Protein AF-I6C8I4-F1 (afdb_monomer_lite)

Sequence (78 aa):
MCHFTDQQKSAAYDFTHELLTTLEVDDPAMVAKQMELVLEGCLSRMLVNRSQADVDTAHRLAEDILRFARCRQGGALT

pLDDT: mean 83.22, std 12.63, range [42.84, 95.12]

Radius of gyration: 13.7 Å; chains: 1; bounding box: 26×14×44 Å

Foldseek 3Di:
DCVVLVVVLVVQLVVQLVVCVVVVFDPSNVLSVQLSVLVVQLVVCCVPPVDVVSVVVSVVSNVVSSVVRVCVVVVVPD

Secondary structure (DSSP, 8-state):
--HHHHHHHHHHHHHHHHHHHHTT-SSHHHHHHHHHHHHHHHHHHHHHH--HHHHHHHHHHHHHHHHHHHHHHTTTT-

Structure (mmCIF, N/CA/C/O backbone):
data_AF-I6C8I4-F1
#
_entry.id   AF-I6C8I4-F1
#
loop_
_atom_site.group_PDB
_atom_site.id
_atom_site.type_symbol
_atom_site.label_atom_id
_atom_site.label_alt_id
_atom_site.label_comp_id
_atom_site.label_asym_id
_atom_site.label_entity_id
_atom_site.label_seq_id
_atom_site.pdbx_PDB_ins_code
_atom_site.Cartn_x
_atom_site.Cartn_y
_atom_site.Cartn_z
_atom_site.occupancy
_atom_site.B_iso_or_equiv
_atom_site.auth_seq_id
_atom_site.auth_comp_id
_atom_site.auth_asym_id
_atom_site.auth_atom_id
_atom_site.pdbx_PDB_model_num
ATOM 1 N N . MET A 1 1 ? -5.611 6.721 -23.015 1.00 42.84 1 MET A N 1
ATOM 2 C CA . MET A 1 1 ? -4.989 5.485 -22.494 1.00 42.84 1 MET A CA 1
ATOM 3 C C . MET A 1 1 ? -4.775 5.595 -20.974 1.00 42.84 1 MET A C 1
ATOM 5 O O . MET A 1 1 ? -3.683 5.323 -20.512 1.00 42.84 1 MET A O 1
ATOM 9 N N . CYS A 1 2 ? -5.798 6.003 -20.198 1.00 51.38 2 CYS A N 1
ATOM 10 C CA . CYS A 1 2 ? -5.679 6.200 -18.732 1.00 51.38 2 CYS A CA 1
ATOM 11 C C . CYS A 1 2 ? -6.790 5.507 -17.911 1.00 51.38 2 CYS A C 1
ATOM 13 O O . CYS A 1 2 ? -6.656 5.358 -16.706 1.00 51.38 2 CYS A O 1
ATOM 15 N N . HIS A 1 3 ? -7.861 5.030 -18.558 1.00 55.53 3 HIS A N 1
ATOM 16 C CA . HIS A 1 3 ? -9.059 4.521 -17.873 1.00 55.53 3 HIS A CA 1
ATOM 17 C C . HIS A 1 3 ? -8.829 3.230 -17.067 1.00 55.53 3 HIS A C 1
ATOM 19 O O . HIS A 1 3 ? -9.472 3.018 -16.046 1.00 55.53 3 HIS A O 1
ATOM 25 N N . PHE A 1 4 ? -7.913 2.366 -17.516 1.00 58.44 4 PHE A N 1
ATOM 26 C CA . PHE A 1 4 ? -7.661 1.083 -16.853 1.00 58.44 4 PHE A CA 1
ATOM 27 C C . PHE A 1 4 ? -6.916 1.257 -15.525 1.00 58.44 4 PHE A C 1
ATOM 29 O O . PHE A 1 4 ? -7.239 0.600 -14.542 1.00 58.44 4 PHE A O 1
ATOM 36 N N . THR A 1 5 ? -5.959 2.184 -15.478 1.00 65.38 5 THR A N 1
ATOM 37 C CA . THR A 1 5 ? -5.192 2.500 -14.269 1.00 65.38 5 THR A CA 1
ATOM 38 C C . THR A 1 5 ? -6.062 3.108 -13.178 1.00 65.38 5 THR A C 1
ATOM 40 O O . THR A 1 5 ? -5.931 2.700 -12.032 1.00 65.38 5 THR A O 1
ATOM 43 N N . ASP A 1 6 ? -6.978 4.021 -13.508 1.00 72.50 6 ASP A N 1
ATOM 44 C CA . ASP A 1 6 ? -7.846 4.642 -12.496 1.00 72.50 6 ASP A CA 1
ATOM 45 C C . ASP A 1 6 ? -8.851 3.641 -11.913 1.00 72.50 6 ASP A C 1
ATOM 47 O O . ASP A 1 6 ? -9.073 3.611 -10.703 1.00 72.50 6 ASP A O 1
ATOM 51 N N . GLN A 1 7 ? -9.395 2.747 -12.746 1.00 78.12 7 GLN A N 1
ATOM 52 C CA . GLN A 1 7 ? -10.290 1.693 -12.272 1.00 78.12 7 GLN A CA 1
ATOM 53 C C . GLN A 1 7 ? -9.556 0.642 -11.428 1.00 78.12 7 GLN A C 1
ATOM 55 O O . GLN A 1 7 ? -10.082 0.208 -10.405 1.00 78.12 7 GLN A O 1
ATOM 60 N N . GLN A 1 8 ? -8.332 0.257 -11.814 1.00 76.69 8 GLN A N 1
ATOM 61 C CA . GLN A 1 8 ? -7.504 -0.631 -10.995 1.00 76.69 8 GLN A CA 1
ATOM 62 C C . GLN A 1 8 ? -7.142 -0.001 -9.648 1.00 76.69 8 GLN A C 1
ATOM 64 O O . GLN A 1 8 ? -7.170 -0.699 -8.639 1.00 76.69 8 GLN A O 1
ATOM 69 N N . LYS A 1 9 ? -6.838 1.301 -9.620 1.00 80.50 9 LYS A N 1
ATOM 70 C CA . LYS A 1 9 ? -6.535 2.034 -8.384 1.00 80.50 9 LYS A CA 1
ATOM 71 C C . LYS A 1 9 ? -7.738 2.088 -7.450 1.00 80.50 9 LYS A C 1
ATOM 73 O O . LYS A 1 9 ? -7.609 1.667 -6.308 1.00 80.50 9 LYS A O 1
ATOM 78 N N . SER A 1 10 ? -8.908 2.495 -7.953 1.00 84.62 10 SER A N 1
ATOM 79 C CA . SER A 1 10 ? -10.135 2.547 -7.146 1.00 84.62 10 SER A CA 1
ATOM 80 C C . SER A 1 10 ? -10.487 1.175 -6.576 1.00 84.62 10 SER A C 1
ATOM 82 O O . SER A 1 10 ? -10.703 1.050 -5.379 1.00 84.62 10 SER A O 1
ATOM 84 N N . ALA A 1 11 ? -10.462 0.123 -7.403 1.00 86.44 11 ALA A N 1
ATOM 85 C CA . ALA A 1 11 ? -10.765 -1.229 -6.941 1.00 86.44 11 ALA A CA 1
ATOM 86 C C . ALA A 1 11 ? -9.748 -1.736 -5.901 1.00 86.44 11 ALA A C 1
ATOM 88 O O . ALA A 1 11 ? -10.129 -2.383 -4.926 1.00 86.44 11 ALA A O 1
ATOM 89 N N . ALA A 1 12 ? -8.459 -1.432 -6.090 1.00 85.81 12 ALA A N 1
ATOM 90 C CA . ALA A 1 12 ? -7.418 -1.777 -5.127 1.00 85.81 12 ALA A CA 1
ATOM 91 C C . ALA A 1 12 ? -7.587 -1.010 -3.809 1.00 85.81 12 ALA A C 1
ATOM 93 O O . ALA A 1 12 ? -7.420 -1.604 -2.744 1.00 85.81 12 ALA A O 1
ATOM 94 N N . TYR A 1 13 ? -7.943 0.276 -3.871 1.00 90.88 13 TYR A N 1
ATOM 95 C CA . TYR A 1 13 ? -8.236 1.090 -2.698 1.00 90.88 13 TYR A CA 1
ATOM 96 C C . TYR A 1 13 ? -9.434 0.534 -1.929 1.00 90.88 13 TYR A C 1
ATOM 98 O O . TYR A 1 13 ? -9.299 0.267 -0.739 1.00 90.88 13 TYR A O 1
ATOM 106 N N . ASP A 1 14 ? -10.564 0.299 -2.602 1.00 91.38 14 ASP A N 1
ATOM 107 C CA . ASP A 1 14 ? -11.806 -0.153 -1.968 1.00 91.38 14 ASP A CA 1
ATOM 108 C C . ASP A 1 14 ? -11.608 -1.498 -1.257 1.00 91.38 14 ASP A C 1
ATOM 110 O O . ASP A 1 14 ? -11.919 -1.632 -0.072 1.00 91.38 14 ASP A O 1
ATOM 114 N N . PHE A 1 15 ? -10.985 -2.463 -1.944 1.00 90.56 15 PHE A N 1
ATOM 115 C CA . PHE A 1 15 ? -10.644 -3.762 -1.361 1.00 90.56 15 PHE A CA 1
ATOM 116 C C . PHE A 1 15 ? -9.707 -3.623 -0.153 1.00 90.56 15 PHE A C 1
ATOM 118 O O . PHE A 1 15 ? -9.921 -4.236 0.894 1.00 90.56 15 PHE A O 1
ATOM 125 N N . THR A 1 16 ? -8.659 -2.806 -0.284 1.00 90.25 16 THR A N 1
ATOM 126 C CA . THR A 1 16 ? -7.677 -2.609 0.789 1.00 90.25 16 THR A CA 1
ATOM 127 C C . THR A 1 16 ? -8.320 -1.925 1.992 1.00 90.25 16 THR A C 1
ATOM 129 O O . THR A 1 16 ? -8.080 -2.328 3.124 1.00 90.25 16 THR A O 1
ATOM 132 N N . HIS A 1 17 ? -9.173 -0.929 1.768 1.00 93.75 17 HIS A N 1
ATOM 133 C CA . HIS A 1 17 ? -9.893 -0.224 2.818 1.00 93.75 17 HIS A CA 1
ATOM 134 C C . HIS A 1 17 ? -10.842 -1.152 3.585 1.00 93.75 17 HIS A C 1
ATOM 136 O O . HIS A 1 17 ? -10.863 -1.131 4.817 1.00 93.75 17 HIS A O 1
ATOM 142 N N . GLU A 1 18 ? -11.604 -1.988 2.878 1.00 93.38 18 GLU A N 1
ATOM 143 C CA . GLU A 1 18 ? -12.500 -2.977 3.487 1.00 93.38 18 GLU A CA 1
ATOM 144 C C . GLU A 1 18 ? -11.721 -3.996 4.333 1.00 93.38 18 GLU A C 1
ATOM 146 O O . GLU A 1 18 ? -12.080 -4.269 5.484 1.00 93.38 18 GLU A O 1
ATOM 151 N N . LEU A 1 19 ? -10.601 -4.497 3.805 1.00 91.31 19 LEU A N 1
ATOM 152 C CA . LEU A 1 19 ? -9.727 -5.418 4.526 1.00 91.31 19 LEU A CA 1
ATOM 153 C C . LEU A 1 19 ? -9.142 -4.774 5.790 1.00 91.31 19 LEU A C 1
ATOM 155 O O . LEU A 1 19 ? -9.192 -5.369 6.862 1.00 91.31 19 LEU A O 1
ATOM 159 N N . LEU A 1 20 ? -8.611 -3.555 5.685 1.00 91.44 20 LEU A N 1
ATOM 160 C CA . LEU A 1 20 ?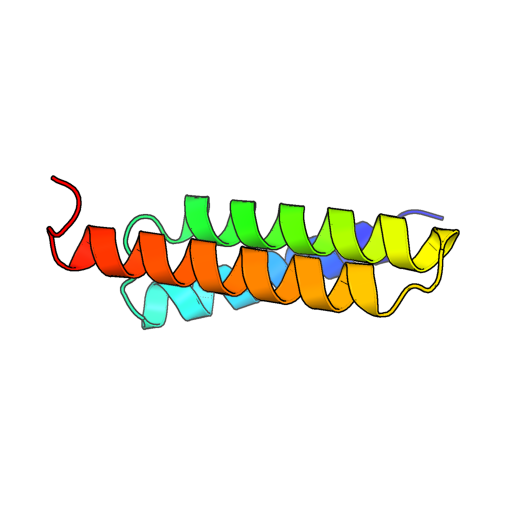 -8.035 -2.825 6.817 1.00 91.44 20 LEU A CA 1
ATOM 161 C C . LEU A 1 20 ? -9.080 -2.504 7.886 1.00 91.44 20 LEU A C 1
ATOM 163 O O . LEU A 1 20 ? -8.783 -2.620 9.072 1.00 91.44 20 LEU A O 1
ATOM 167 N N . THR A 1 21 ? -10.301 -2.167 7.467 1.00 90.69 21 THR A N 1
ATOM 168 C CA . THR A 1 21 ? -11.445 -1.964 8.366 1.00 90.69 21 THR A CA 1
ATOM 169 C C . THR A 1 21 ? -11.778 -3.252 9.121 1.00 90.69 21 THR A C 1
ATOM 171 O O . THR A 1 21 ? -11.967 -3.224 10.332 1.00 90.69 21 THR A O 1
ATOM 174 N N . THR A 1 22 ? -11.783 -4.395 8.429 1.00 90.38 22 THR A N 1
ATOM 175 C CA . THR A 1 22 ? -12.031 -5.720 9.031 1.00 90.38 22 THR A CA 1
ATOM 176 C C . THR A 1 22 ? -10.928 -6.129 10.009 1.00 90.38 22 THR A C 1
ATOM 178 O O . THR A 1 22 ? -11.193 -6.786 11.010 1.00 90.38 22 THR A O 1
ATOM 181 N N . LEU A 1 23 ? -9.686 -5.728 9.734 1.00 87.25 23 LEU A N 1
ATOM 182 C CA . LEU A 1 23 ? -8.532 -5.925 10.615 1.00 87.25 23 LEU A CA 1
ATOM 183 C C . LEU A 1 23 ? -8.442 -4.867 11.733 1.00 87.25 23 LEU A C 1
ATOM 185 O O . LEU A 1 23 ? -7.451 -4.832 12.465 1.00 87.25 23 LEU A O 1
ATOM 189 N N . GLU A 1 24 ? -9.454 -3.998 11.832 1.00 87.31 24 GLU A N 1
ATOM 190 C CA . GLU A 1 24 ? -9.583 -2.899 12.793 1.00 87.31 24 GLU A CA 1
ATOM 191 C C . GLU A 1 24 ? -8.402 -1.916 12.781 1.00 87.31 24 GLU A C 1
ATOM 193 O O . GLU A 1 24 ? -8.169 -1.217 13.7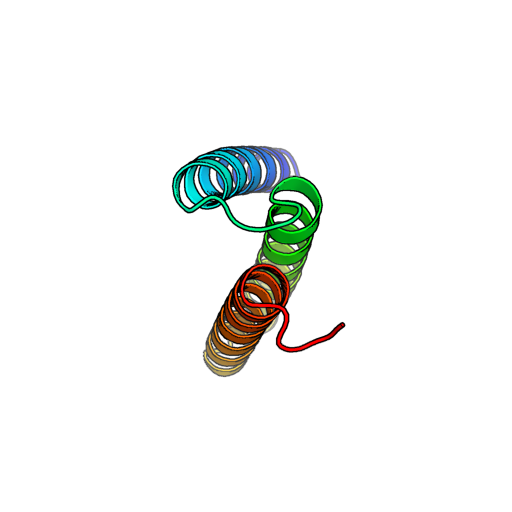68 1.00 87.31 24 GLU A O 1
ATOM 198 N N . VAL A 1 25 ? -7.639 -1.872 11.679 1.00 87.12 25 VAL A N 1
ATOM 199 C CA . VAL A 1 25 ? -6.415 -1.072 11.546 1.00 87.12 25 VAL A CA 1
ATOM 200 C C . VAL A 1 25 ? -6.709 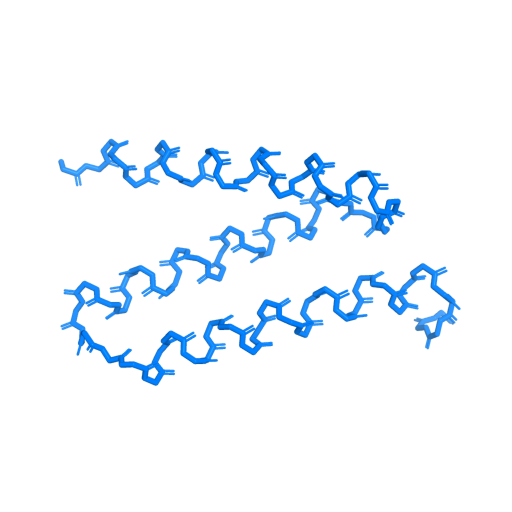0.394 11.826 1.00 87.12 25 VAL A C 1
ATOM 202 O O . VAL A 1 25 ? -7.704 0.940 11.360 1.00 87.12 25 VAL A O 1
ATOM 205 N N . ASP A 1 26 ? -5.818 1.040 12.573 1.00 83.31 26 ASP A N 1
ATOM 206 C CA . ASP A 1 26 ? -5.972 2.445 12.907 1.00 83.31 26 ASP A CA 1
ATOM 207 C C . ASP A 1 26 ? -5.796 3.334 11.662 1.00 83.31 26 ASP A C 1
ATOM 209 O O . ASP A 1 26 ? -4.791 3.236 10.957 1.00 83.31 26 ASP A O 1
ATOM 213 N N . ASP A 1 27 ? -6.764 4.224 11.427 1.00 87.06 27 ASP A N 1
ATOM 214 C CA . ASP A 1 27 ? -6.941 5.034 10.209 1.00 87.06 27 ASP A CA 1
ATOM 215 C C . ASP A 1 27 ? -6.806 4.217 8.902 1.00 87.06 27 ASP A C 1
ATOM 217 O O . ASP A 1 27 ? -5.843 4.369 8.136 1.00 87.06 27 ASP A O 1
ATOM 221 N N . PRO A 1 28 ? -7.783 3.337 8.613 1.00 88.88 28 PRO A N 1
ATOM 222 C CA . PRO A 1 28 ? -7.740 2.465 7.442 1.00 88.88 28 PRO A CA 1
ATOM 223 C C . PRO A 1 28 ? -7.786 3.262 6.129 1.00 88.88 28 PRO A C 1
ATOM 225 O O . PRO A 1 28 ? -7.238 2.812 5.124 1.00 88.88 28 PRO A O 1
ATOM 228 N N . ALA A 1 29 ? -8.365 4.469 6.138 1.00 90.88 29 ALA A N 1
ATOM 229 C CA . ALA A 1 29 ? -8.404 5.380 4.995 1.00 90.88 29 ALA A CA 1
ATOM 230 C C . ALA A 1 29 ? -7.012 5.895 4.617 1.00 90.88 29 ALA A C 1
ATOM 232 O O . ALA A 1 29 ? -6.606 5.792 3.455 1.00 90.88 29 ALA A O 1
ATOM 233 N N . MET A 1 30 ? -6.245 6.394 5.590 1.00 92.94 30 MET A N 1
ATOM 234 C CA . MET A 1 30 ? -4.865 6.816 5.356 1.00 92.94 30 MET A CA 1
ATOM 235 C C . MET A 1 30 ? -4.008 5.648 4.856 1.00 92.94 30 MET A C 1
ATOM 237 O O . MET A 1 30 ? -3.262 5.800 3.887 1.00 92.94 30 MET A O 1
ATOM 241 N N . VAL A 1 31 ? -4.124 4.478 5.486 1.00 92.56 31 VAL A N 1
ATOM 242 C CA . VAL A 1 31 ? -3.327 3.295 5.130 1.00 92.56 31 VAL A CA 1
ATOM 243 C C . VAL A 1 31 ? -3.678 2.796 3.725 1.00 92.56 31 VAL A C 1
ATOM 245 O O . VAL A 1 31 ? -2.772 2.563 2.927 1.00 92.56 31 VAL A O 1
ATOM 248 N N . ALA A 1 32 ? -4.963 2.716 3.368 1.00 92.94 32 ALA A N 1
ATOM 249 C CA . ALA A 1 32 ? -5.396 2.357 2.017 1.00 92.94 32 ALA A CA 1
ATOM 250 C C . ALA A 1 32 ? -4.861 3.342 0.966 1.00 92.94 32 ALA A C 1
ATOM 252 O O . ALA A 1 32 ? -4.395 2.927 -0.097 1.00 92.94 32 ALA A O 1
ATOM 253 N N . LYS A 1 33 ? -4.836 4.645 1.280 1.00 92.00 33 LYS A N 1
ATOM 254 C CA . LYS A 1 33 ? -4.274 5.662 0.383 1.00 92.00 33 LYS A CA 1
ATOM 255 C C . LYS A 1 33 ? -2.765 5.497 0.188 1.00 92.00 33 LYS A C 1
ATOM 257 O O . LYS A 1 33 ? -2.268 5.648 -0.924 1.00 92.00 33 LYS A O 1
ATOM 262 N N . GLN A 1 34 ? -2.033 5.159 1.249 1.00 93.06 34 GLN A N 1
ATOM 263 C CA . GLN A 1 34 ? -0.599 4.867 1.164 1.00 93.06 34 GLN A CA 1
ATOM 264 C C . GLN A 1 34 ? -0.328 3.624 0.297 1.00 93.06 34 GLN A C 1
ATOM 266 O O . GLN A 1 34 ? 0.574 3.654 -0.539 1.00 93.06 34 GLN A O 1
ATOM 271 N N . MET A 1 35 ? -1.142 2.567 0.421 1.00 93.25 35 MET A N 1
ATOM 272 C CA . MET A 1 35 ? -1.034 1.377 -0.438 1.00 93.25 35 MET A CA 1
ATOM 273 C C . MET A 1 35 ? -1.312 1.683 -1.90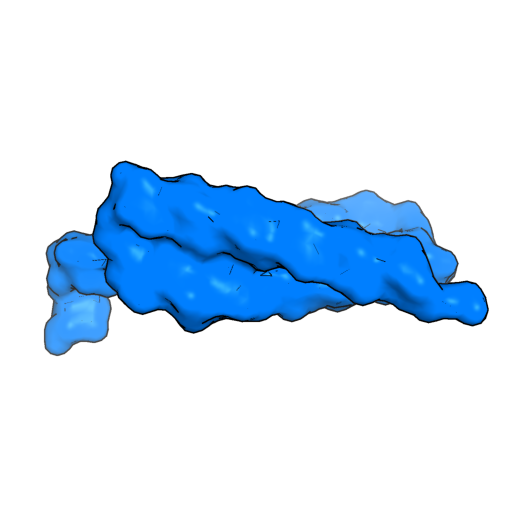9 1.00 93.25 35 MET A C 1
ATOM 275 O O . MET A 1 35 ? -0.598 1.194 -2.784 1.00 93.25 35 MET A O 1
ATOM 279 N N . GLU A 1 36 ? -2.314 2.519 -2.188 1.00 92.12 36 GLU A N 1
ATOM 280 C CA . GLU A 1 36 ? -2.624 2.967 -3.548 1.00 92.12 36 GLU A CA 1
ATOM 281 C C . GLU A 1 36 ? -1.418 3.674 -4.193 1.00 92.12 36 GLU A C 1
ATOM 283 O O . GLU A 1 36 ? -1.061 3.371 -5.334 1.00 92.12 36 GLU A O 1
ATOM 288 N N . LEU A 1 37 ? -0.728 4.550 -3.450 1.00 91.25 37 LEU A N 1
ATOM 289 C CA . LEU A 1 37 ? 0.476 5.243 -3.927 1.00 91.25 37 LEU A CA 1
ATOM 290 C C . LEU A 1 37 ? 1.640 4.281 -4.207 1.00 91.25 37 LEU A C 1
ATOM 292 O O . LEU A 1 37 ? 2.354 4.439 -5.202 1.00 91.25 37 LEU A O 1
ATOM 296 N N . VAL A 1 38 ? 1.831 3.268 -3.356 1.00 92.50 38 VAL A N 1
ATOM 297 C CA . VAL A 1 38 ? 2.844 2.223 -3.571 1.00 92.50 38 VAL A CA 1
ATOM 298 C C . VAL A 1 38 ? 2.545 1.440 -4.851 1.00 92.50 38 VAL A C 1
ATOM 300 O O . VAL A 1 38 ? 3.446 1.240 -5.673 1.00 92.50 38 VAL A O 1
ATOM 303 N N . LEU A 1 39 ? 1.285 1.046 -5.057 1.00 88.12 39 LEU A N 1
ATOM 304 C CA . LEU A 1 39 ? 0.851 0.329 -6.254 1.00 88.12 39 LEU A CA 1
ATOM 305 C C . LEU A 1 39 ? 1.042 1.176 -7.518 1.00 88.12 39 LEU A C 1
ATOM 307 O O . LEU A 1 39 ? 1.594 0.692 -8.506 1.00 88.12 39 LEU A O 1
ATOM 311 N N . GLU A 1 40 ? 0.660 2.452 -7.482 1.00 88.38 40 GLU A N 1
ATOM 312 C CA . GLU A 1 40 ? 0.864 3.389 -8.588 1.00 88.38 40 GLU A CA 1
ATOM 313 C C . GLU A 1 40 ? 2.347 3.552 -8.952 1.00 88.38 40 GLU A C 1
ATOM 315 O O . GLU A 1 40 ? 2.717 3.483 -10.131 1.00 88.38 40 GLU A O 1
ATOM 320 N N . GLY A 1 41 ? 3.208 3.728 -7.947 1.00 88.25 41 GLY A N 1
ATOM 321 C CA . GLY A 1 41 ? 4.650 3.844 -8.144 1.00 88.25 41 GLY A CA 1
ATOM 322 C C . GLY A 1 41 ? 5.285 2.558 -8.682 1.00 88.25 41 GLY A C 1
ATOM 323 O O . GLY A 1 41 ? 6.227 2.621 -9.475 1.00 88.25 41 GLY A O 1
ATOM 324 N N . CYS A 1 42 ? 4.769 1.393 -8.281 1.00 89.38 42 CYS A N 1
ATOM 325 C CA . CYS A 1 42 ? 5.201 0.091 -8.786 1.00 89.38 42 CYS A CA 1
ATOM 326 C C . CYS A 1 42 ? 4.802 -0.099 -10.254 1.00 89.38 42 CYS A C 1
ATOM 328 O O . CYS A 1 42 ? 5.661 -0.349 -11.098 1.00 89.38 42 CYS A O 1
ATOM 330 N N . LEU A 1 43 ? 3.522 0.103 -10.584 1.00 85.56 43 LEU A N 1
ATOM 331 C CA . LEU A 1 43 ? 3.005 -0.023 -11.950 1.00 85.56 43 LEU A CA 1
ATOM 332 C C . LEU A 1 43 ? 3.726 0.930 -12.910 1.00 85.56 43 LEU A C 1
ATOM 334 O O . LEU A 1 43 ? 4.165 0.506 -13.979 1.00 85.56 43 LEU A O 1
ATOM 338 N N . SER A 1 44 ? 3.919 2.189 -12.505 1.00 86.88 44 SER A N 1
ATOM 339 C CA . SER A 1 44 ? 4.641 3.180 -13.311 1.00 86.88 44 SER A CA 1
ATOM 340 C C . SER A 1 44 ? 6.067 2.727 -13.623 1.00 86.88 44 SER A C 1
ATOM 342 O O . SER A 1 44 ? 6.512 2.834 -14.763 1.00 86.88 44 SER A O 1
ATOM 344 N N . ARG A 1 45 ? 6.779 2.159 -12.641 1.00 84.88 45 ARG A N 1
ATOM 345 C CA . ARG A 1 45 ? 8.145 1.654 -12.837 1.00 84.88 45 ARG A CA 1
ATOM 346 C C . ARG A 1 45 ? 8.201 0.348 -13.623 1.00 84.88 45 ARG A C 1
ATOM 348 O O . ARG A 1 45 ? 9.077 0.205 -14.472 1.00 84.88 45 ARG A O 1
ATOM 355 N N . MET A 1 46 ? 7.254 -0.569 -13.433 1.00 83.81 46 MET A N 1
ATOM 356 C CA . MET A 1 46 ? 7.179 -1.806 -14.220 1.00 83.81 46 MET A CA 1
ATOM 357 C C . MET A 1 46 ? 6.932 -1.538 -15.705 1.00 83.81 46 MET A C 1
ATOM 359 O O . MET A 1 46 ? 7.521 -2.215 -16.548 1.00 83.81 46 MET A O 1
ATOM 363 N N . LEU A 1 47 ? 6.098 -0.547 -16.035 1.00 80.75 47 LEU A N 1
ATOM 364 C CA . LEU A 1 47 ? 5.828 -0.161 -17.422 1.00 80.75 47 LEU A CA 1
ATOM 365 C C . LEU A 1 47 ? 7.073 0.387 -18.136 1.00 80.75 47 LEU A C 1
ATOM 367 O O . LEU A 1 47 ? 7.177 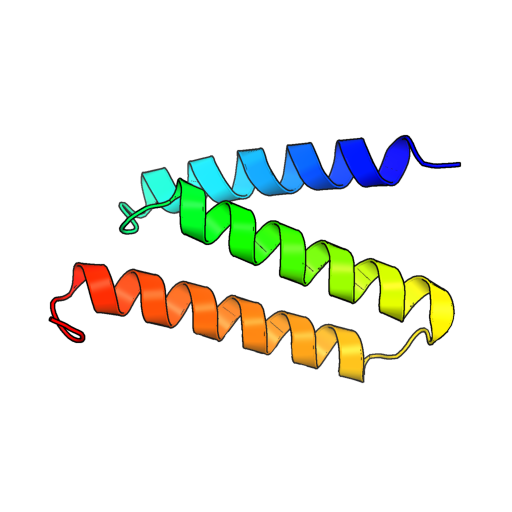0.242 -19.353 1.00 80.75 47 LEU A O 1
ATOM 371 N N . VAL A 1 48 ? 8.018 0.972 -17.392 1.00 82.31 48 VAL A N 1
ATOM 372 C CA . VAL A 1 48 ? 9.248 1.563 -17.943 1.00 82.31 48 VAL A CA 1
ATOM 373 C C . VAL A 1 48 ? 10.413 0.571 -17.915 1.00 82.31 48 VAL A C 1
ATOM 375 O O . VAL A 1 48 ? 11.046 0.335 -18.940 1.00 82.31 48 VAL A O 1
ATOM 378 N N . ASN A 1 49 ? 10.679 -0.041 -16.759 1.00 79.94 49 ASN A N 1
ATOM 379 C CA . ASN A 1 49 ? 11.913 -0.786 -16.499 1.00 79.94 49 ASN A CA 1
ATOM 380 C C . ASN A 1 49 ? 11.726 -2.309 -16.451 1.00 79.94 49 ASN A C 1
ATOM 382 O O . ASN A 1 49 ? 12.721 -3.028 -16.489 1.00 79.94 49 ASN A O 1
ATOM 386 N N . ARG A 1 50 ? 10.484 -2.814 -16.330 1.00 82.06 50 ARG A N 1
ATOM 387 C CA . ARG A 1 50 ? 10.164 -4.247 -16.119 1.00 82.06 50 ARG A CA 1
ATOM 388 C C . ARG A 1 50 ? 11.046 -4.921 -15.052 1.00 82.06 50 ARG A C 1
ATOM 390 O O . ARG A 1 50 ? 11.422 -6.084 -15.184 1.00 82.06 50 ARG A O 1
ATOM 397 N N . SER A 1 51 ? 11.412 -4.171 -14.016 1.00 84.38 51 SER A N 1
ATOM 398 C CA . SER A 1 51 ? 12.374 -4.595 -13.004 1.00 84.38 51 SER A CA 1
ATOM 399 C C . SER A 1 51 ? 11.676 -5.324 -11.862 1.00 84.38 51 SER A C 1
ATOM 401 O O . SER A 1 51 ? 10.824 -4.751 -11.183 1.00 84.38 51 SER A O 1
ATOM 403 N N . GLN A 1 52 ? 12.089 -6.564 -11.597 1.00 86.38 52 GLN A N 1
ATOM 404 C CA . GLN A 1 52 ? 11.635 -7.314 -10.424 1.00 86.38 52 GLN A CA 1
ATOM 405 C C . GLN A 1 52 ? 12.011 -6.603 -9.111 1.00 86.38 52 GLN A C 1
ATOM 407 O O . GLN A 1 52 ? 11.243 -6.625 -8.157 1.00 86.38 52 GLN A O 1
ATOM 412 N N . ALA A 1 53 ? 13.140 -5.887 -9.079 1.00 89.50 53 ALA A N 1
ATOM 413 C CA . ALA A 1 53 ? 13.580 -5.165 -7.886 1.00 89.50 53 ALA A CA 1
ATOM 414 C C . ALA A 1 53 ? 12.626 -4.020 -7.488 1.00 89.50 53 ALA A C 1
ATOM 416 O O . ALA A 1 53 ? 12.497 -3.708 -6.302 1.00 89.50 53 ALA A O 1
ATOM 417 N N . ASP A 1 54 ? 11.937 -3.406 -8.457 1.00 87.88 54 ASP A N 1
ATOM 418 C CA . ASP A 1 54 ? 10.922 -2.383 -8.178 1.00 87.88 54 ASP A CA 1
ATOM 419 C C . ASP A 1 54 ? 9.674 -3.007 -7.531 1.00 87.88 54 ASP A C 1
ATOM 421 O O . ASP A 1 54 ? 9.096 -2.417 -6.616 1.00 87.88 54 ASP A O 1
ATOM 425 N N . VAL A 1 55 ? 9.308 -4.226 -7.947 1.00 89.62 55 VAL A N 1
ATOM 426 C CA . VAL A 1 55 ? 8.223 -5.013 -7.338 1.00 89.62 55 VAL A CA 1
ATOM 427 C C . VAL A 1 55 ? 8.583 -5.399 -5.905 1.00 89.62 55 VAL A C 1
ATOM 429 O O . VAL A 1 55 ? 7.784 -5.187 -4.9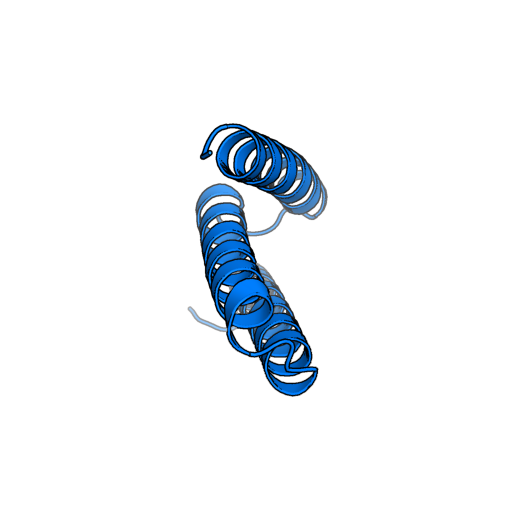96 1.00 89.62 55 VAL A O 1
ATOM 432 N N . ASP A 1 56 ? 9.805 -5.884 -5.681 1.00 93.62 56 ASP A N 1
ATOM 433 C CA . ASP A 1 56 ? 10.281 -6.268 -4.348 1.00 93.62 56 ASP A CA 1
ATOM 434 C C . ASP A 1 56 ? 10.341 -5.058 -3.400 1.00 93.62 56 ASP A C 1
ATOM 436 O O . ASP A 1 56 ? 10.007 -5.156 -2.218 1.00 93.62 56 ASP A O 1
ATOM 440 N N . THR A 1 57 ? 10.731 -3.891 -3.921 1.00 92.56 57 THR A N 1
ATOM 441 C CA . THR A 1 57 ? 10.742 -2.634 -3.161 1.00 92.56 57 THR A CA 1
ATOM 442 C C . THR A 1 57 ? 9.325 -2.206 -2.787 1.00 92.56 57 THR A C 1
ATOM 444 O O . THR A 1 57 ? 9.076 -1.865 -1.633 1.00 92.56 57 THR A O 1
ATOM 447 N N . ALA A 1 58 ? 8.384 -2.251 -3.734 1.00 92.56 58 ALA A N 1
ATOM 448 C CA . ALA A 1 58 ? 6.983 -1.937 -3.469 1.00 92.56 58 ALA A CA 1
ATOM 449 C C . ALA A 1 58 ? 6.373 -2.886 -2.427 1.00 92.56 58 ALA A C 1
ATOM 451 O O . ALA A 1 58 ? 5.657 -2.436 -1.535 1.00 92.56 58 ALA A O 1
ATOM 452 N N . HIS A 1 59 ? 6.712 -4.175 -2.489 1.00 92.06 59 HIS A N 1
ATOM 453 C CA . HIS A 1 59 ? 6.269 -5.161 -1.508 1.00 92.06 59 HIS A CA 1
ATOM 454 C C . HIS A 1 59 ? 6.753 -4.815 -0.094 1.00 92.06 59 HIS A C 1
ATOM 456 O O . HIS A 1 59 ? 5.943 -4.723 0.824 1.00 92.06 59 HIS A O 1
ATOM 462 N N . ARG A 1 60 ? 8.053 -4.533 0.073 1.00 95.12 60 ARG A N 1
ATOM 463 C CA . ARG A 1 60 ? 8.620 -4.148 1.378 1.00 95.12 60 ARG A CA 1
ATOM 464 C C . ARG A 1 60 ? 7.985 -2.873 1.931 1.00 95.12 60 ARG A C 1
ATOM 466 O O . ARG A 1 60 ? 7.656 -2.817 3.109 1.00 95.12 60 ARG A O 1
ATOM 473 N N . LEU A 1 61 ? 7.759 -1.874 1.076 1.00 93.94 61 LEU A N 1
ATOM 474 C CA . LEU A 1 61 ? 7.089 -0.635 1.478 1.00 93.94 61 LEU A CA 1
ATOM 475 C C . LEU A 1 61 ? 5.660 -0.894 1.973 1.00 93.94 61 LEU A C 1
ATOM 477 O O . LEU A 1 61 ? 5.263 -0.347 2.998 1.00 93.94 61 LEU A O 1
ATOM 481 N N . ALA A 1 62 ? 4.899 -1.744 1.280 1.00 93.00 62 ALA A N 1
ATOM 482 C CA . ALA A 1 62 ? 3.557 -2.124 1.712 1.00 93.00 62 ALA A CA 1
ATOM 483 C C . ALA A 1 62 ? 3.578 -2.870 3.060 1.00 93.00 62 ALA A C 1
ATOM 485 O O . ALA A 1 62 ? 2.771 -2.582 3.945 1.00 93.00 62 ALA A O 1
ATOM 486 N N . GLU A 1 63 ? 4.526 -3.788 3.259 1.00 92.62 63 GLU A N 1
ATOM 487 C CA . GLU A 1 63 ? 4.695 -4.486 4.538 1.00 92.62 63 GLU A CA 1
ATOM 488 C C . GLU A 1 63 ? 5.010 -3.521 5.686 1.00 92.62 63 GLU A C 1
ATOM 490 O O . GLU A 1 63 ? 4.402 -3.623 6.756 1.00 92.62 63 GLU A O 1
ATOM 495 N N . ASP A 1 64 ? 5.906 -2.559 5.459 1.00 93.38 64 ASP A N 1
ATOM 496 C CA . ASP A 1 64 ? 6.271 -1.548 6.449 1.00 93.38 64 ASP A CA 1
ATOM 497 C C . ASP A 1 64 ? 5.075 -0.659 6.810 1.00 93.38 64 ASP A C 1
ATOM 499 O O . ASP A 1 64 ? 4.802 -0.453 7.994 1.00 93.38 64 ASP A O 1
ATOM 503 N N . ILE A 1 65 ? 4.294 -0.202 5.823 1.00 90.94 65 ILE A N 1
ATOM 504 C CA . ILE A 1 65 ? 3.073 0.586 6.060 1.00 90.94 65 ILE A CA 1
ATOM 505 C C . ILE A 1 65 ? 2.073 -0.209 6.920 1.00 90.94 65 ILE A C 1
ATOM 507 O O . ILE A 1 65 ? 1.572 0.316 7.918 1.00 90.94 65 ILE A O 1
ATOM 511 N N . LEU A 1 66 ? 1.813 -1.484 6.595 1.00 87.88 66 LEU A N 1
ATOM 512 C CA . LEU A 1 66 ? 0.932 -2.339 7.408 1.00 87.88 66 LEU A CA 1
ATOM 513 C C . LEU A 1 66 ? 1.483 -2.570 8.813 1.00 87.88 66 LEU A C 1
ATOM 515 O O . LEU A 1 66 ? 0.723 -2.700 9.775 1.00 87.88 66 LEU A O 1
ATOM 519 N N . ARG A 1 67 ? 2.802 -2.697 8.947 1.00 88.31 67 ARG A N 1
ATOM 520 C CA . ARG A 1 67 ? 3.447 -2.885 10.243 1.00 88.31 67 ARG A CA 1
ATOM 521 C C . ARG A 1 67 ? 3.294 -1.637 11.105 1.00 88.31 67 ARG A C 1
ATOM 523 O O . ARG A 1 67 ? 2.885 -1.770 12.254 1.00 88.31 67 ARG A O 1
ATOM 530 N N . PHE A 1 68 ? 3.543 -0.449 10.558 1.00 86.25 68 PHE A N 1
ATOM 531 C CA . PHE A 1 68 ? 3.371 0.809 11.283 1.00 86.25 68 PHE A CA 1
ATOM 532 C C . PHE A 1 68 ? 1.924 1.043 11.706 1.00 86.25 68 PHE A C 1
ATOM 534 O O . PHE A 1 68 ? 1.681 1.389 12.861 1.00 86.25 68 PHE A O 1
ATOM 541 N N . ALA A 1 69 ? 0.966 0.785 10.816 1.00 85.25 69 ALA A N 1
ATOM 542 C CA . ALA A 1 69 ? -0.450 0.938 11.126 1.00 85.25 69 ALA A CA 1
ATOM 543 C C . ALA A 1 69 ? -0.897 0.022 12.282 1.00 85.25 69 ALA A C 1
ATOM 545 O O . ALA A 1 69 ? -1.587 0.458 13.203 1.00 85.25 69 ALA A O 1
ATOM 546 N N . ARG A 1 70 ? -0.407 -1.225 12.300 1.00 80.31 70 ARG A N 1
ATOM 547 C CA . ARG A 1 70 ? -0.643 -2.170 13.405 1.00 80.31 70 ARG A CA 1
ATOM 548 C C . ARG A 1 70 ? 0.090 -1.793 14.693 1.00 80.31 70 ARG A C 1
ATOM 550 O O . ARG A 1 70 ? -0.440 -1.976 15.783 1.00 80.31 70 ARG A O 1
ATOM 557 N N . CYS A 1 71 ? 1.298 -1.237 14.602 1.00 77.69 71 CYS A N 1
ATOM 558 C CA . CYS A 1 71 ? 2.013 -0.725 15.774 1.00 77.69 71 CYS A CA 1
ATOM 559 C C . CYS A 1 71 ? 1.292 0.469 16.417 1.00 77.69 71 CYS A C 1
ATOM 561 O O . CYS A 1 71 ? 1.331 0.600 17.641 1.00 77.69 71 CYS A O 1
ATOM 563 N N . ARG A 1 72 ? 0.609 1.304 15.621 1.00 65.69 72 ARG A N 1
ATOM 564 C CA . ARG A 1 72 ? -0.205 2.418 16.125 1.00 65.69 72 ARG A CA 1
ATOM 565 C C . ARG A 1 72 ? -1.443 1.927 16.888 1.00 65.69 72 ARG A C 1
ATOM 567 O O . ARG A 1 72 ? -1.703 2.442 17.969 1.00 65.69 72 ARG A O 1
ATOM 574 N N . GLN A 1 73 ? -2.102 0.854 16.427 1.00 59.94 73 GLN A N 1
ATOM 575 C CA . GLN A 1 73 ? -3.156 0.172 17.206 1.00 59.94 73 GLN A CA 1
ATOM 576 C C . GLN A 1 73 ? -2.647 -0.353 18.561 1.00 59.94 73 GLN A C 1
ATOM 578 O O . GLN A 1 73 ? -3.361 -0.297 19.556 1.00 59.94 73 GLN A O 1
ATOM 583 N N . GLY A 1 74 ? -1.417 -0.877 18.610 1.00 61.47 74 GLY A N 1
ATOM 584 C CA . GLY A 1 74 ? -0.824 -1.442 19.827 1.00 61.47 74 GLY A CA 1
ATOM 585 C C . GLY A 1 74 ? -0.250 -0.420 20.817 1.00 61.47 74 GLY A C 1
ATOM 586 O O . GLY A 1 74 ? 0.377 -0.835 21.789 1.00 61.47 74 GLY A O 1
ATOM 587 N N . GLY A 1 75 ? -0.386 0.888 20.563 1.00 55.81 75 GLY A N 1
ATOM 588 C CA . GLY A 1 75 ? 0.189 1.942 21.411 1.00 55.81 75 GLY A CA 1
ATOM 589 C C . GLY A 1 75 ? 1.723 1.990 21.412 1.00 55.81 75 GLY A C 1
ATOM 590 O O . GLY A 1 75 ? 2.320 2.630 22.268 1.00 55.81 75 GLY A O 1
ATOM 591 N N . ALA A 1 76 ? 2.392 1.321 20.465 1.00 56.28 76 ALA A N 1
ATOM 592 C CA . ALA A 1 76 ? 3.856 1.225 20.435 1.00 56.28 76 ALA A CA 1
ATOM 593 C C . ALA A 1 76 ? 4.552 2.505 19.925 1.00 56.28 76 ALA A C 1
ATOM 595 O O . ALA A 1 76 ? 5.779 2.573 19.917 1.00 56.28 76 ALA A O 1
ATOM 596 N N . LEU A 1 77 ? 3.780 3.490 19.451 1.00 53.16 77 LEU A N 1
ATOM 597 C CA . LEU A 1 77 ? 4.264 4.715 18.799 1.00 53.16 77 LEU A CA 1
ATOM 598 C C . LEU A 1 77 ? 3.631 6.004 19.374 1.00 53.16 77 LEU A C 1
ATOM 600 O O . LEU A 1 77 ? 3.724 7.050 18.734 1.00 53.16 77 LEU A O 1
ATOM 604 N N . THR A 1 78 ? 2.991 5.932 20.546 1.00 48.16 78 THR A N 1
ATOM 605 C CA . THR A 1 78 ? 2.429 7.077 21.298 1.00 48.16 78 THR A CA 1
ATOM 606 C C . THR A 1 78 ? 3.195 7.289 22.590 1.00 48.16 78 THR A C 1
ATOM 608 O O . THR A 1 78 ? 3.523 8.454 22.896 1.00 48.16 78 THR A O 1
#

Organism: NCBI:txid766150